Protein AF-A0A529P2M2-F1 (afdb_monomer_lite)

Radius of gyration: 16.65 Å; chains: 1; bounding box: 40×19×46 Å

Secondary structure (DSSP, 8-state):
-B--HHHHHHHHHHHHHHHHHTTPPPPTT-SHHHHHHHHHHHHHHHHHHHHHHHHTT-----BTTS-HHHHHHHHHHHHHHHHHTT-

Sequence (87 aa):
LVVDDKALVGRIVKRAEDAKAAGQPVRKDDNPAVFEERLREYYKKTAPLIGYYYAKGRLKSVDGMADIDTVTREIEAVLKSVTQAAA

Structure (mmCIF, N/CA/C/O backbone):
data_AF-A0A529P2M2-F1
#
_entry.id   AF-A0A529P2M2-F1
#
loop_
_atom_site.group_PDB
_atom_site.id
_atom_site.type_symbol
_atom_site.label_atom_id
_atom_site.label_alt_id
_atom_site.label_comp_id
_atom_site.label_asym_id
_atom_site.label_entity_id
_atom_site.label_seq_id
_atom_site.pdbx_PDB_ins_code
_atom_site.Cartn_x
_atom_site.Cartn_y
_atom_site.Cartn_z
_atom_site.occupancy
_atom_site.B_iso_or_equiv
_atom_site.auth_seq_id
_atom_site.auth_comp_id
_atom_site.auth_asym_id
_atom_site.auth_atom_id
_atom_site.pdbx_PDB_model_num
ATOM 1 N N . LEU A 1 1 ? -2.961 -3.167 4.217 1.00 92.94 1 LEU A N 1
ATOM 2 C CA . LEU A 1 1 ? -2.903 -4.320 3.297 1.00 92.94 1 LEU A CA 1
ATOM 3 C C . LEU A 1 1 ? -1.717 -5.179 3.692 1.00 92.94 1 LEU A C 1
ATOM 5 O O . LEU A 1 1 ? -0.682 -4.609 4.022 1.00 92.94 1 LEU A O 1
ATOM 9 N N . VAL A 1 2 ? -1.872 -6.497 3.680 1.00 94.81 2 VAL A N 1
ATOM 10 C CA . VAL A 1 2 ? -0.775 -7.464 3.827 1.00 94.81 2 VAL A CA 1
ATOM 11 C C . VAL A 1 2 ? -0.469 -8.017 2.438 1.00 94.81 2 VAL A C 1
ATOM 13 O O . VAL A 1 2 ? -1.393 -8.401 1.732 1.00 94.81 2 VAL A O 1
ATOM 16 N N . VAL A 1 3 ? 0.791 -7.982 2.010 1.00 95.56 3 VAL A N 1
ATOM 17 C CA . VAL A 1 3 ? 1.202 -8.368 0.650 1.00 95.56 3 VAL A CA 1
ATOM 18 C C . VAL A 1 3 ? 2.488 -9.183 0.687 1.00 95.56 3 VAL A C 1
ATOM 20 O O . VAL A 1 3 ? 3.271 -9.048 1.623 1.00 95.56 3 VAL A O 1
ATOM 23 N N . ASP A 1 4 ? 2.709 -9.999 -0.344 1.00 95.62 4 ASP A N 1
ATOM 24 C CA . ASP A 1 4 ? 3.996 -10.651 -0.578 1.00 95.62 4 ASP A CA 1
ATOM 25 C C . ASP A 1 4 ? 4.985 -9.675 -1.236 1.00 95.62 4 ASP A C 1
ATOM 27 O O . ASP A 1 4 ? 4.695 -9.063 -2.271 1.00 95.62 4 ASP A O 1
ATOM 31 N N . ASP A 1 5 ? 6.171 -9.545 -0.640 1.00 94.19 5 ASP A N 1
ATOM 32 C CA . ASP A 1 5 ? 7.198 -8.600 -1.085 1.00 94.19 5 ASP A CA 1
ATOM 33 C C . ASP A 1 5 ? 7.677 -8.896 -2.513 1.00 94.19 5 ASP A C 1
ATOM 35 O O . ASP A 1 5 ? 7.873 -7.974 -3.310 1.00 94.19 5 ASP A O 1
ATOM 39 N N . LYS A 1 6 ? 7.825 -10.177 -2.878 1.00 92.69 6 LYS A N 1
ATOM 40 C CA . LYS A 1 6 ? 8.297 -10.569 -4.216 1.00 92.69 6 LYS A CA 1
ATOM 41 C C . LYS A 1 6 ? 7.253 -10.243 -5.275 1.00 92.69 6 LYS A C 1
ATOM 43 O O . LYS A 1 6 ? 7.593 -9.717 -6.336 1.00 92.69 6 LYS A O 1
ATOM 48 N N . ALA A 1 7 ? 5.981 -10.492 -4.980 1.00 94.88 7 ALA A N 1
ATOM 49 C CA . ALA A 1 7 ? 4.879 -10.098 -5.843 1.00 94.88 7 ALA A CA 1
ATOM 50 C C . ALA A 1 7 ? 4.820 -8.574 -6.016 1.00 94.88 7 ALA A C 1
ATOM 52 O O . ALA A 1 7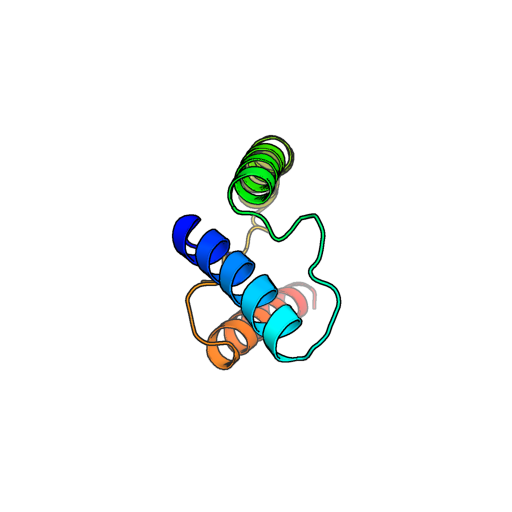 ? 4.561 -8.090 -7.119 1.00 94.88 7 ALA A O 1
ATOM 53 N N . LEU A 1 8 ? 5.102 -7.803 -4.961 1.00 94.31 8 LEU A N 1
ATOM 54 C CA . LEU A 1 8 ? 5.138 -6.345 -5.034 1.00 94.31 8 LEU A CA 1
ATOM 55 C C . LEU A 1 8 ? 6.286 -5.840 -5.921 1.00 94.31 8 LEU A C 1
ATOM 57 O O . LEU A 1 8 ? 6.047 -4.979 -6.766 1.00 94.31 8 LEU A O 1
ATOM 61 N N . VAL A 1 9 ? 7.488 -6.417 -5.807 1.00 93.75 9 VAL A N 1
ATOM 62 C CA . VAL A 1 9 ? 8.609 -6.138 -6.725 1.00 93.75 9 VAL A CA 1
ATOM 63 C C . VAL A 1 9 ? 8.203 -6.440 -8.173 1.00 93.75 9 VAL A C 1
ATOM 65 O O . VAL A 1 9 ? 8.387 -5.598 -9.051 1.00 93.75 9 VAL A O 1
ATOM 68 N N . GLY A 1 10 ? 7.573 -7.593 -8.423 1.00 94.00 10 GLY A N 1
ATOM 69 C CA . GLY A 1 10 ? 7.084 -7.967 -9.754 1.00 94.00 10 GLY A CA 1
ATOM 70 C C . GLY A 1 10 ? 6.077 -6.967 -10.337 1.00 94.00 10 GLY A C 1
ATOM 71 O O . GLY A 1 10 ? 6.164 -6.613 -11.511 1.00 94.00 10 GLY A O 1
ATOM 72 N N . ARG A 1 11 ? 5.161 -6.434 -9.515 1.00 94.56 11 ARG A N 1
ATOM 73 C CA . ARG A 1 11 ? 4.201 -5.390 -9.931 1.00 94.56 11 ARG A CA 1
ATOM 74 C C . ARG A 1 11 ? 4.899 -4.089 -10.347 1.00 94.56 11 ARG A C 1
ATOM 76 O O . ARG A 1 11 ? 4.425 -3.415 -11.258 1.00 94.56 11 ARG A O 1
ATOM 83 N N . ILE A 1 12 ? 6.009 -3.732 -9.703 1.00 95.00 12 ILE A N 1
ATOM 84 C CA . ILE A 1 12 ? 6.791 -2.531 -10.035 1.00 95.00 12 ILE A CA 1
ATOM 85 C C . ILE A 1 12 ? 7.549 -2.701 -11.351 1.00 95.00 12 ILE A C 1
ATOM 87 O O . ILE A 1 12 ? 7.541 -1.787 -12.173 1.00 95.00 12 ILE A O 1
ATOM 91 N N . VAL A 1 13 ? 8.135 -3.878 -11.588 1.00 93.94 13 VAL A N 1
ATOM 92 C CA . VAL A 1 13 ? 8.760 -4.200 -12.882 1.00 93.94 13 VAL A CA 1
ATOM 93 C C . VAL A 1 13 ? 7.729 -4.120 -14.000 1.00 93.94 13 VAL A C 1
ATOM 95 O O . VAL A 1 13 ? 7.941 -3.405 -14.977 1.00 93.94 13 VAL A O 1
ATOM 98 N N . LYS A 1 14 ? 6.568 -4.756 -13.809 1.00 95.81 14 LYS A N 1
ATOM 99 C CA . LYS A 1 14 ? 5.474 -4.696 -14.779 1.00 95.81 14 LYS A CA 1
ATOM 100 C C . LYS A 1 14 ? 5.038 -3.254 -15.063 1.00 95.81 14 LYS A C 1
ATOM 102 O O . LYS A 1 14 ? 4.826 -2.893 -16.212 1.00 95.81 14 LYS A O 1
ATOM 107 N N . ARG A 1 15 ? 4.972 -2.394 -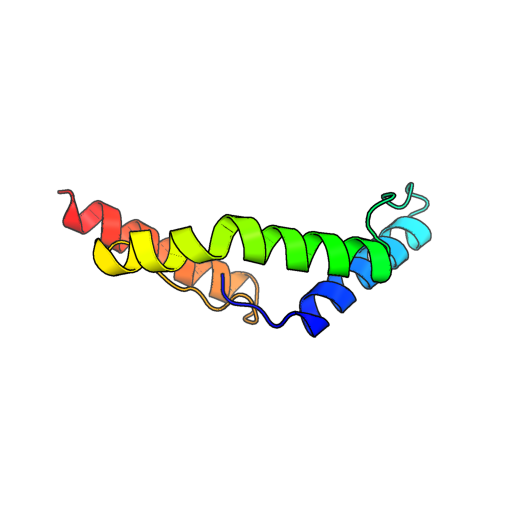14.038 1.00 96.06 15 ARG A N 1
ATOM 108 C CA . ARG A 1 15 ?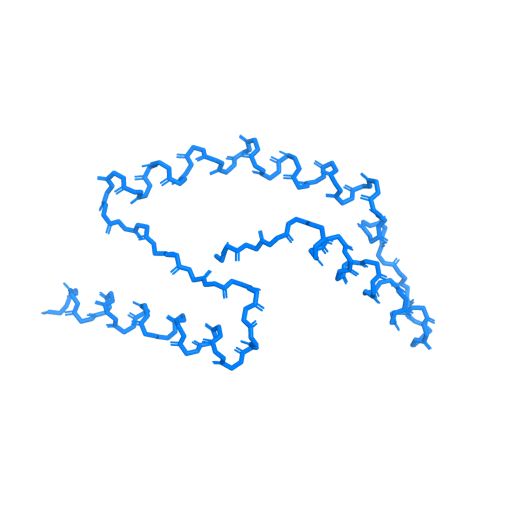 4.657 -0.966 -14.217 1.00 96.06 15 ARG A CA 1
ATOM 109 C C . ARG A 1 15 ? 5.661 -0.250 -15.128 1.00 96.06 15 ARG A C 1
ATOM 111 O O . ARG A 1 15 ? 5.239 0.558 -15.954 1.00 96.06 15 ARG A O 1
ATOM 118 N N . ALA A 1 16 ? 6.958 -0.533 -14.996 1.00 95.44 16 ALA A N 1
ATOM 119 C CA . ALA A 1 16 ? 7.974 0.016 -15.896 1.00 95.44 16 ALA A CA 1
ATOM 120 C C . ALA A 1 16 ? 7.799 -0.483 -17.337 1.00 95.44 16 ALA A C 1
ATOM 122 O O . ALA A 1 16 ? 7.908 0.303 -18.279 1.00 95.44 16 ALA A O 1
ATOM 123 N N . GLU A 1 17 ? 7.529 -1.778 -17.508 1.00 96.25 17 GLU A N 1
ATOM 124 C CA . GLU A 1 17 ? 7.312 -2.399 -18.817 1.00 96.25 17 GLU A CA 1
ATOM 125 C C . GLU A 1 17 ? 6.086 -1.811 -19.521 1.00 96.25 17 GLU A C 1
ATOM 127 O O . GLU A 1 17 ? 6.196 -1.371 -20.666 1.00 96.25 17 GLU A O 1
ATOM 132 N N . ASP A 1 18 ? 4.958 -1.717 -18.815 1.00 97.25 18 ASP A N 1
ATOM 133 C CA . ASP A 1 18 ? 3.708 -1.155 -19.329 1.00 97.25 18 ASP A CA 1
ATOM 134 C C . ASP A 1 18 ? 3.888 0.323 -19.726 1.00 97.25 18 ASP A C 1
ATOM 136 O O . ASP A 1 18 ? 3.460 0.735 -20.805 1.00 97.25 18 ASP A O 1
ATOM 140 N N . ALA A 1 19 ? 4.586 1.123 -18.907 1.00 96.56 19 ALA A N 1
ATOM 141 C CA . ALA A 1 19 ? 4.888 2.521 -19.228 1.00 96.56 19 ALA A CA 1
ATOM 142 C C . ALA A 1 19 ? 5.749 2.643 -20.494 1.00 96.56 19 ALA A C 1
ATOM 144 O O . ALA A 1 19 ? 5.444 3.440 -21.382 1.00 96.56 19 ALA A O 1
ATOM 145 N N . LYS A 1 20 ? 6.793 1.813 -20.614 1.00 95.69 20 LYS A N 1
ATOM 146 C CA . LYS A 1 20 ? 7.656 1.777 -21.799 1.00 95.69 20 LYS A CA 1
ATOM 147 C C . LYS A 1 20 ? 6.875 1.370 -23.049 1.00 95.69 20 LYS A C 1
ATOM 149 O O . LYS A 1 20 ? 7.044 1.999 -24.091 1.00 95.69 20 LYS A O 1
ATOM 154 N N . ALA A 1 21 ? 6.016 0.354 -22.949 1.00 97.06 21 ALA A N 1
ATOM 155 C CA . ALA A 1 21 ? 5.167 -0.104 -24.047 1.00 97.06 21 ALA A CA 1
ATOM 156 C C . ALA A 1 21 ? 4.165 0.973 -24.493 1.00 97.06 21 ALA A C 1
ATOM 158 O O . ALA A 1 21 ? 3.895 1.112 -25.683 1.00 97.06 21 ALA A O 1
ATOM 159 N N . ALA A 1 22 ? 3.673 1.783 -23.554 1.00 97.25 22 ALA A N 1
ATOM 160 C CA . ALA A 1 22 ? 2.798 2.921 -23.821 1.00 97.25 22 ALA A CA 1
ATOM 161 C C . ALA A 1 22 ? 3.535 4.189 -24.309 1.00 97.25 22 ALA A C 1
ATOM 163 O O . ALA A 1 22 ? 2.896 5.223 -24.501 1.00 97.25 22 ALA A O 1
ATOM 164 N N . GLY A 1 23 ? 4.866 4.157 -24.479 1.00 96.62 23 GLY A N 1
ATOM 165 C CA . GLY A 1 23 ? 5.666 5.331 -24.856 1.00 96.62 23 GLY A CA 1
ATOM 166 C C . GLY A 1 23 ? 5.750 6.409 -23.766 1.00 96.62 23 GLY A C 1
ATOM 167 O O . GLY A 1 23 ? 6.088 7.558 -24.050 1.00 96.62 23 GLY A O 1
ATOM 168 N N . GLN A 1 24 ? 5.427 6.058 -22.521 1.00 96.19 24 GLN A N 1
ATOM 169 C CA . GLN A 1 24 ? 5.455 6.947 -21.365 1.00 96.19 24 GLN A CA 1
ATOM 170 C C . GLN A 1 24 ? 6.813 6.879 -20.649 1.00 96.19 24 GLN A C 1
ATOM 172 O O . GLN A 1 24 ? 7.490 5.847 -20.675 1.00 96.19 24 GLN A O 1
ATOM 177 N N . PRO A 1 25 ? 7.237 7.961 -19.970 1.00 95.19 25 PRO A N 1
ATOM 178 C CA . PRO A 1 25 ? 8.462 7.935 -19.185 1.00 95.19 25 PRO A CA 1
ATOM 179 C C . PRO A 1 25 ? 8.341 6.949 -18.015 1.00 95.19 25 PRO A C 1
ATOM 181 O O . PRO A 1 25 ? 7.452 7.067 -17.170 1.00 95.19 25 PRO A O 1
ATOM 184 N N . VAL A 1 26 ? 9.279 6.001 -17.941 1.00 94.94 26 VAL A N 1
ATOM 185 C CA . VAL A 1 26 ? 9.413 5.083 -16.802 1.00 94.94 26 VAL A CA 1
ATOM 186 C C . VAL A 1 26 ? 9.849 5.870 -15.568 1.00 94.94 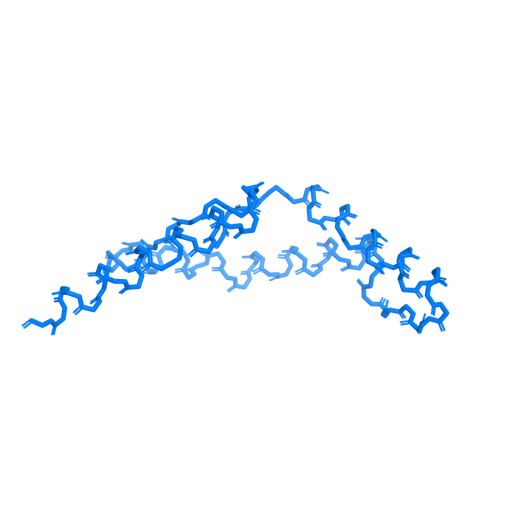26 VAL A C 1
ATOM 188 O O . VAL A 1 26 ? 10.741 6.723 -15.639 1.00 94.94 26 VAL A O 1
ATOM 191 N N . ARG A 1 27 ? 9.226 5.596 -14.418 1.00 93.56 27 ARG A N 1
ATOM 192 C CA . ARG A 1 27 ? 9.591 6.270 -13.169 1.00 93.56 27 ARG A CA 1
ATOM 193 C C . ARG A 1 27 ? 10.976 5.814 -12.717 1.00 93.56 27 ARG A C 1
ATOM 195 O O . ARG A 1 27 ? 11.326 4.645 -12.835 1.00 93.56 27 ARG A O 1
ATOM 202 N N . LYS A 1 28 ? 11.761 6.731 -12.144 1.00 90.94 28 LYS A N 1
ATOM 203 C CA . LYS A 1 28 ? 13.135 6.434 -11.690 1.00 90.94 28 LYS A CA 1
ATOM 204 C C . LYS A 1 28 ? 13.192 5.354 -10.603 1.00 90.94 28 LYS A C 1
ATOM 206 O O . LYS A 1 28 ? 14.207 4.682 -10.463 1.00 90.94 28 LYS A O 1
ATOM 211 N N . ASP A 1 29 ? 12.125 5.223 -9.824 1.00 88.56 29 ASP A N 1
ATOM 212 C CA . ASP A 1 29 ? 11.979 4.273 -8.727 1.00 88.56 29 ASP A CA 1
ATOM 213 C C . ASP A 1 29 ? 11.375 2.924 -9.149 1.00 88.56 29 ASP A C 1
ATOM 215 O O . ASP A 1 29 ? 11.282 2.032 -8.306 1.00 88.56 29 ASP A O 1
ATOM 219 N N . ASP A 1 30 ? 11.031 2.740 -10.431 1.00 91.00 30 ASP A N 1
ATOM 220 C CA . ASP A 1 30 ? 10.560 1.461 -10.984 1.00 91.00 30 ASP A CA 1
ATOM 221 C C . ASP A 1 30 ? 11.727 0.543 -11.379 1.00 91.00 30 ASP A C 1
ATOM 223 O O . ASP A 1 30 ? 11.792 -0.014 -12.472 1.00 91.00 30 ASP A O 1
ATOM 227 N N . ASN A 1 31 ? 12.681 0.403 -10.460 1.00 90.06 31 ASN A N 1
ATOM 228 C CA . ASN A 1 31 ? 13.839 -0.480 -10.557 1.00 90.06 31 ASN A CA 1
ATOM 229 C C . ASN A 1 31 ? 13.824 -1.434 -9.350 1.00 90.06 31 ASN A C 1
ATOM 231 O O . ASN A 1 31 ? 13.772 -0.931 -8.224 1.00 90.06 31 ASN A O 1
ATOM 235 N N . PRO A 1 32 ? 13.925 -2.767 -9.537 1.00 90.69 32 PRO A N 1
ATOM 236 C CA . PRO A 1 32 ? 13.940 -3.740 -8.442 1.00 90.69 32 PRO A CA 1
ATOM 237 C C . PRO A 1 32 ? 14.867 -3.371 -7.281 1.00 90.69 32 PRO A C 1
ATOM 239 O O . PRO A 1 32 ? 14.420 -3.328 -6.139 1.00 90.69 32 PRO A O 1
ATOM 242 N N . ALA A 1 33 ? 16.123 -3.011 -7.568 1.00 90.38 33 ALA A N 1
ATOM 243 C CA . ALA A 1 33 ? 17.107 -2.711 -6.527 1.00 90.38 33 ALA A CA 1
ATOM 244 C C . ALA A 1 33 ? 16.716 -1.481 -5.686 1.00 90.38 33 ALA A C 1
ATOM 246 O O . ALA A 1 33 ? 16.820 -1.495 -4.459 1.00 90.38 33 ALA A O 1
ATOM 247 N N . VAL A 1 34 ? 16.213 -0.430 -6.345 1.00 91.69 34 VAL A N 1
ATOM 248 C CA . VAL A 1 34 ? 15.730 0.790 -5.675 1.00 91.69 34 VAL A CA 1
ATOM 249 C C . VAL A 1 34 ? 14.457 0.495 -4.885 1.00 91.69 34 VAL A C 1
ATOM 251 O O . VAL A 1 34 ? 14.277 0.992 -3.773 1.00 91.69 34 VAL A O 1
ATOM 254 N N . PHE A 1 35 ? 13.559 -0.320 -5.435 1.00 92.94 35 PHE A N 1
ATOM 255 C CA . PHE A 1 35 ? 12.303 -0.654 -4.781 1.00 92.94 35 PHE A CA 1
ATOM 256 C C . PHE A 1 35 ? 12.507 -1.512 -3.527 1.00 92.94 35 PHE A C 1
ATOM 258 O O . PHE A 1 35 ? 11.879 -1.243 -2.505 1.00 92.94 35 PHE A O 1
ATOM 265 N N . GLU A 1 36 ? 13.425 -2.479 -3.555 1.00 92.19 36 GLU A N 1
ATOM 266 C CA . GLU A 1 36 ? 13.790 -3.269 -2.374 1.00 92.19 36 GLU A CA 1
ATOM 267 C C . GLU A 1 36 ? 14.330 -2.396 -1.237 1.00 92.19 36 GLU A C 1
ATOM 269 O O . GLU A 1 36 ? 13.960 -2.582 -0.078 1.00 92.19 36 GLU A O 1
ATOM 274 N N . GLU A 1 37 ? 15.182 -1.416 -1.548 1.00 93.81 37 GLU A N 1
ATOM 275 C CA . GLU A 1 37 ? 15.676 -0.466 -0.549 1.00 93.81 37 GLU A CA 1
ATOM 276 C C . GLU A 1 37 ? 14.535 0.355 0.057 1.00 93.81 37 GLU A C 1
ATOM 278 O O . GLU A 1 37 ? 14.439 0.485 1.280 1.00 93.81 37 GLU A O 1
ATOM 283 N N . ARG A 1 38 ? 13.614 0.839 -0.781 1.00 94.69 38 ARG A N 1
ATOM 284 C CA . ARG A 1 38 ? 12.425 1.565 -0.318 1.0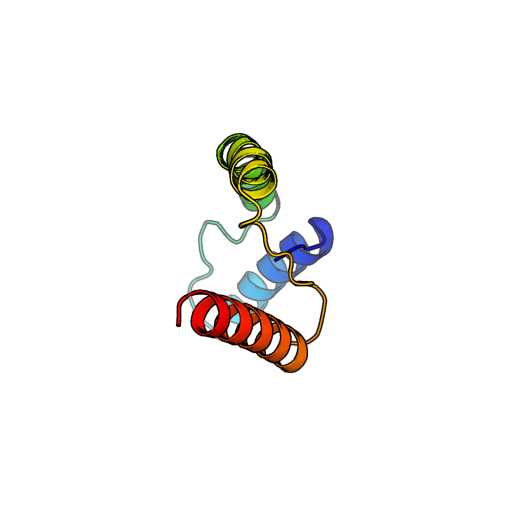0 94.69 38 ARG A CA 1
ATOM 285 C C . ARG A 1 38 ? 11.518 0.703 0.551 1.00 94.69 38 ARG A C 1
ATOM 287 O O . ARG A 1 38 ? 10.970 1.215 1.524 1.00 94.69 38 ARG A O 1
ATOM 294 N N . LEU A 1 39 ? 11.364 -0.577 0.225 1.00 93.94 39 LEU A N 1
ATOM 295 C CA . LEU A 1 39 ? 10.551 -1.510 0.998 1.00 93.94 39 LEU A CA 1
ATOM 296 C C . LEU A 1 39 ? 11.181 -1.797 2.368 1.00 93.94 39 LEU A C 1
ATOM 298 O O . LEU A 1 39 ? 10.490 -1.741 3.385 1.00 93.94 39 LEU A O 1
ATOM 302 N N . ARG A 1 40 ? 12.507 -1.985 2.426 1.00 94.50 40 ARG A N 1
ATOM 303 C CA . ARG A 1 40 ? 13.244 -2.084 3.699 1.00 94.50 40 ARG A CA 1
ATOM 304 C C . ARG A 1 40 ? 13.065 -0.832 4.556 1.00 94.50 40 ARG A C 1
ATOM 306 O O . ARG A 1 40 ? 12.786 -0.936 5.750 1.00 94.50 40 ARG A O 1
ATOM 313 N N . GLU A 1 41 ? 13.193 0.347 3.954 1.00 96.62 41 GLU A N 1
ATOM 314 C CA . GLU A 1 41 ? 13.042 1.619 4.663 1.00 96.62 41 GLU A CA 1
ATOM 315 C C . GLU A 1 41 ? 11.598 1.851 5.137 1.00 96.62 41 GLU A C 1
ATOM 317 O O . GLU A 1 41 ? 11.384 2.352 6.243 1.00 96.62 41 GLU A O 1
ATOM 322 N N . TYR A 1 42 ? 10.604 1.432 4.346 1.00 95.44 42 TYR A N 1
ATOM 323 C CA . TYR A 1 42 ? 9.203 1.407 4.758 1.00 95.44 42 TYR A CA 1
ATOM 324 C C . TYR A 1 42 ? 9.030 0.564 6.021 1.00 95.44 42 TYR A C 1
ATOM 326 O O . TYR A 1 42 ? 8.550 1.095 7.020 1.00 95.44 42 TYR A O 1
ATOM 334 N N . TYR A 1 43 ? 9.486 -0.693 6.029 1.00 95.00 43 TYR A N 1
ATOM 335 C CA . TYR A 1 43 ? 9.363 -1.563 7.203 1.00 95.00 43 TYR A CA 1
ATOM 336 C C . TYR A 1 43 ? 10.063 -0.988 8.429 1.00 95.00 43 TYR A C 1
ATOM 338 O O . TYR A 1 43 ? 9.474 -0.941 9.508 1.00 95.00 43 TYR A O 1
ATOM 346 N N . LYS A 1 44 ? 11.285 -0.473 8.269 1.00 95.75 44 LYS A N 1
ATOM 347 C CA . LYS A 1 44 ? 12.032 0.163 9.360 1.00 95.75 44 LYS A CA 1
ATOM 348 C C . LYS A 1 44 ? 11.248 1.310 10.005 1.00 95.75 44 LYS A C 1
ATOM 350 O O . LYS A 1 44 ? 11.253 1.447 11.226 1.00 95.75 44 LYS A O 1
ATOM 355 N N . LYS A 1 45 ? 10.574 2.130 9.195 1.00 95.50 45 LYS A N 1
ATOM 356 C CA . LYS A 1 45 ? 9.828 3.307 9.661 1.00 95.50 45 LYS A CA 1
ATOM 357 C C . LYS A 1 45 ? 8.419 2.991 10.154 1.00 95.50 45 LYS A C 1
ATOM 359 O O . LYS A 1 45 ? 7.923 3.701 11.026 1.00 95.50 45 LYS A O 1
ATOM 364 N N . THR A 1 46 ? 7.758 1.970 9.610 1.00 95.62 46 THR A N 1
ATOM 365 C CA . THR A 1 46 ? 6.334 1.710 9.875 1.00 95.62 46 THR A CA 1
ATOM 366 C C . THR A 1 46 ? 6.073 0.503 10.767 1.00 95.62 46 THR A C 1
ATOM 368 O O . THR A 1 46 ? 5.003 0.452 11.372 1.00 95.62 46 THR A O 1
ATOM 371 N N . ALA A 1 47 ? 7.025 -0.422 10.947 1.00 93.38 47 ALA A N 1
ATOM 372 C CA . ALA A 1 47 ? 6.842 -1.591 11.814 1.00 93.38 47 ALA A CA 1
ATOM 373 C C . ALA A 1 47 ? 6.388 -1.237 13.248 1.00 93.38 47 ALA A C 1
ATOM 375 O O . ALA A 1 47 ? 5.460 -1.887 13.738 1.00 93.38 47 ALA A O 1
ATOM 376 N N . PRO A 1 48 ? 6.910 -0.180 13.914 1.00 95.06 48 PRO A N 1
ATOM 377 C CA . PRO A 1 48 ? 6.416 0.212 15.239 1.00 95.06 48 PRO A CA 1
ATOM 378 C C . PRO A 1 48 ? 4.932 0.620 15.257 1.00 95.06 48 PRO A C 1
ATOM 380 O O . PRO A 1 48 ? 4.253 0.453 16.272 1.00 95.06 48 PRO A O 1
ATOM 383 N N . LEU A 1 49 ? 4.399 1.124 14.135 1.00 96.38 49 LEU A N 1
ATOM 384 C CA . LEU A 1 49 ? 2.997 1.541 14.030 1.00 96.38 49 LEU A CA 1
ATOM 385 C C . LEU A 1 49 ? 2.038 0.348 14.081 1.00 96.38 49 LEU A C 1
ATOM 387 O O . LEU A 1 49 ? 0.931 0.489 14.602 1.00 96.38 49 LEU A O 1
ATOM 391 N N . ILE A 1 50 ? 2.456 -0.824 13.590 1.00 94.69 50 ILE A N 1
ATOM 392 C CA . ILE A 1 50 ? 1.654 -2.055 13.658 1.00 94.69 50 ILE A CA 1
ATOM 393 C C . ILE A 1 50 ? 1.369 -2.394 15.123 1.00 94.69 50 ILE A C 1
ATOM 395 O O . ILE A 1 50 ? 0.208 -2.527 15.510 1.00 94.69 50 ILE A O 1
ATOM 399 N N . GLY A 1 51 ? 2.418 -2.453 15.952 1.00 93.88 51 GLY A N 1
ATOM 400 C CA . GLY A 1 51 ? 2.287 -2.717 17.387 1.00 93.88 51 GLY A CA 1
ATOM 401 C C . GLY A 1 51 ? 1.447 -1.656 18.102 1.00 93.88 51 GLY A C 1
ATOM 402 O O . GLY A 1 51 ? 0.565 -1.993 18.892 1.00 93.88 51 GLY A O 1
ATOM 403 N N . TYR A 1 52 ? 1.651 -0.379 17.767 1.00 97.56 52 TYR A N 1
ATOM 404 C CA . TYR A 1 52 ? 0.878 0.731 18.327 1.00 97.56 52 TYR A CA 1
ATOM 405 C C . TYR A 1 52 ? -0.632 0.602 18.065 1.00 97.56 52 TYR A C 1
ATOM 407 O O . TYR A 1 52 ? -1.436 0.726 18.991 1.00 97.56 52 TYR A O 1
ATOM 415 N N . TYR A 1 53 ? -1.042 0.347 16.818 1.00 96.88 53 TYR A N 1
ATOM 416 C CA . TYR A 1 53 ? -2.463 0.217 16.482 1.00 96.88 53 TYR A CA 1
ATOM 417 C C . TYR A 1 53 ? -3.065 -1.106 16.961 1.00 96.88 53 TYR A C 1
ATOM 419 O O . TYR A 1 53 ? -4.251 -1.129 17.304 1.00 96.88 53 TYR A O 1
ATOM 427 N N . TYR A 1 54 ? -2.267 -2.175 17.038 1.00 95.69 54 TYR A N 1
ATOM 428 C CA . TYR A 1 54 ? -2.679 -3.449 17.627 1.00 95.69 54 TYR A CA 1
ATOM 429 C C . TYR A 1 54 ? -3.030 -3.282 19.108 1.00 95.69 54 TYR A C 1
ATOM 431 O O . TYR A 1 54 ? -4.145 -3.605 19.509 1.00 95.69 54 TYR A O 1
ATOM 439 N N . ALA A 1 55 ? -2.136 -2.676 19.898 1.00 97.19 55 ALA A N 1
ATOM 440 C CA . ALA A 1 55 ? -2.350 -2.440 21.328 1.00 97.19 55 ALA A CA 1
ATOM 441 C C . ALA A 1 55 ? -3.586 -1.571 21.620 1.00 97.19 55 ALA A C 1
ATOM 443 O O . ALA A 1 55 ? -4.188 -1.674 22.684 1.00 97.19 55 ALA A O 1
ATOM 444 N N . LYS A 1 56 ? -3.992 -0.725 20.666 1.00 96.31 56 LYS A N 1
ATOM 445 C CA . LYS A 1 56 ? -5.196 0.112 20.760 1.00 96.31 56 LYS A CA 1
ATOM 446 C C . LYS A 1 56 ? -6.474 -0.560 20.245 1.00 96.31 56 LYS A C 1
ATOM 448 O O . LYS A 1 56 ? -7.509 0.099 20.212 1.00 96.31 56 LYS A O 1
ATOM 453 N N . GLY A 1 57 ? -6.414 -1.809 19.776 1.00 94.50 57 GLY A N 1
ATOM 454 C CA . GLY A 1 57 ? -7.552 -2.506 19.163 1.00 94.50 57 GLY A CA 1
ATOM 455 C C . GLY A 1 57 ? -8.028 -1.888 17.840 1.00 94.50 57 GLY A C 1
ATOM 456 O O . GLY A 1 57 ? -9.141 -2.156 17.391 1.00 94.50 57 GLY A O 1
ATOM 457 N N . ARG A 1 58 ? -7.205 -1.034 17.215 1.00 95.00 58 ARG A N 1
ATOM 458 C CA . ARG A 1 58 ? -7.546 -0.273 15.998 1.00 95.00 58 ARG A CA 1
ATOM 459 C C . ARG A 1 58 ? -6.908 -0.834 14.731 1.00 95.00 58 ARG A C 1
ATOM 461 O O . ARG A 1 58 ? -7.250 -0.386 13.641 1.00 95.00 58 ARG A O 1
ATOM 468 N N . LEU A 1 59 ? -5.989 -1.790 14.851 1.00 95.88 59 LEU A N 1
ATOM 469 C CA . LEU A 1 59 ? -5.387 -2.442 13.693 1.00 95.88 59 LEU A CA 1
ATOM 470 C C . LEU A 1 59 ? -6.425 -3.311 12.974 1.00 95.88 59 LEU A C 1
ATOM 472 O O . LEU A 1 59 ? -7.063 -4.167 13.587 1.00 95.88 59 LEU A O 1
ATOM 476 N N . LYS A 1 60 ? -6.568 -3.094 11.666 1.00 96.06 60 LYS A N 1
ATOM 477 C CA . LYS A 1 60 ? -7.392 -3.901 10.763 1.00 96.06 60 LYS A CA 1
ATOM 478 C C . LYS A 1 60 ? -6.519 -4.342 9.593 1.00 96.06 60 LYS A C 1
ATOM 480 O O . LYS A 1 60 ? -5.913 -3.503 8.925 1.00 96.06 60 LYS A O 1
ATOM 485 N N . SER A 1 61 ? -6.434 -5.649 9.383 1.00 95.56 61 SER A N 1
ATOM 486 C CA . SER A 1 61 ? -5.678 -6.250 8.285 1.00 95.56 61 SER A CA 1
ATOM 487 C C . SER A 1 61 ? -6.626 -6.603 7.147 1.00 95.56 61 SER A C 1
ATOM 489 O O . SER A 1 61 ? -7.747 -7.032 7.391 1.00 95.56 61 SER A O 1
ATOM 491 N N . VAL A 1 62 ? -6.158 -6.400 5.921 1.00 97.50 62 VAL A N 1
ATOM 492 C CA . VAL A 1 62 ? -6.869 -6.676 4.665 1.00 97.50 62 VAL A CA 1
ATOM 493 C C . VAL A 1 62 ? -5.862 -7.379 3.767 1.00 97.50 62 VAL A C 1
ATOM 495 O O . VAL A 1 62 ? -4.708 -6.923 3.700 1.00 97.50 62 VAL A O 1
ATOM 498 N N . ASP A 1 63 ? -6.264 -8.470 3.124 1.00 97.31 63 ASP A N 1
ATOM 499 C CA . ASP A 1 63 ? -5.388 -9.230 2.234 1.00 97.31 63 ASP A CA 1
ATOM 500 C C . ASP A 1 63 ? -5.173 -8.449 0.932 1.00 97.31 63 ASP A C 1
ATOM 502 O O . ASP A 1 63 ? -6.078 -8.297 0.127 1.00 97.31 63 ASP A O 1
ATOM 506 N N . GLY A 1 64 ? -3.965 -7.929 0.713 1.00 96.94 64 GLY A N 1
ATOM 507 C CA . GLY A 1 64 ? -3.617 -7.182 -0.500 1.00 96.94 64 GLY A CA 1
ATOM 508 C C . GLY A 1 64 ? -3.194 -8.062 -1.682 1.00 96.94 64 GLY A C 1
ATOM 509 O O . GLY A 1 64 ? -2.748 -7.530 -2.710 1.00 96.94 64 GLY A O 1
ATOM 510 N N . MET A 1 65 ? -3.256 -9.386 -1.527 1.00 97.44 65 MET A N 1
ATOM 511 C CA . MET A 1 65 ? -2.994 -10.360 -2.587 1.00 97.44 65 MET A CA 1
ATOM 512 C C . MET A 1 65 ? -4.264 -10.820 -3.304 1.00 97.44 65 MET A C 1
ATOM 514 O O . MET A 1 65 ? -4.149 -11.341 -4.413 1.00 97.44 65 MET A O 1
ATOM 518 N N . ALA A 1 66 ? -5.441 -10.578 -2.724 1.00 97.25 66 ALA A N 1
ATOM 519 C CA . ALA A 1 66 ? -6.726 -10.808 -3.371 1.00 97.25 66 ALA A CA 1
ATOM 520 C C . ALA A 1 66 ? -6.945 -9.891 -4.595 1.00 97.25 66 ALA A C 1
ATOM 522 O O . ALA A 1 66 ? -6.214 -8.920 -4.823 1.00 97.25 66 ALA A O 1
ATOM 523 N N . ASP A 1 67 ? -7.965 -10.199 -5.400 1.00 97.19 67 ASP A N 1
ATOM 524 C CA . ASP A 1 67 ? -8.388 -9.337 -6.504 1.00 97.19 67 ASP A CA 1
ATOM 525 C C . ASP A 1 67 ? -8.935 -7.986 -6.004 1.00 97.19 67 ASP A C 1
ATOM 527 O O . ASP A 1 67 ? -9.353 -7.843 -4.854 1.00 97.19 67 ASP A O 1
ATOM 531 N N . ILE A 1 68 ? -8.938 -6.979 -6.884 1.00 96.94 68 ILE A N 1
ATOM 532 C CA . ILE A 1 68 ? -9.299 -5.595 -6.536 1.00 96.94 68 ILE A CA 1
ATOM 533 C C . ILE A 1 68 ? -10.708 -5.502 -5.943 1.00 96.94 68 ILE A C 1
ATOM 535 O O . ILE A 1 68 ? -10.906 -4.749 -4.985 1.00 96.94 68 ILE A O 1
ATOM 539 N N . ASP A 1 69 ? -11.674 -6.257 -6.466 1.00 98.25 69 ASP A N 1
ATOM 540 C CA . ASP A 1 69 ? -13.054 -6.190 -5.987 1.00 98.25 69 ASP A CA 1
ATOM 541 C C . ASP A 1 69 ? -13.158 -6.783 -4.580 1.00 98.25 69 ASP A C 1
ATOM 543 O O . ASP A 1 69 ? -13.845 -6.233 -3.717 1.00 98.25 69 ASP A O 1
ATOM 547 N N . THR A 1 70 ? -12.436 -7.871 -4.310 1.00 98.19 70 THR A N 1
ATOM 548 C CA . THR A 1 70 ? -12.326 -8.457 -2.970 1.00 98.19 70 THR A CA 1
ATOM 549 C C . THR A 1 70 ? -11.666 -7.499 -1.985 1.00 98.19 70 THR A C 1
ATOM 551 O O . THR A 1 70 ? -12.258 -7.212 -0.944 1.00 98.19 70 THR A O 1
ATOM 554 N N . VAL A 1 71 ? -10.513 -6.919 -2.334 1.00 98.25 71 VAL A N 1
ATOM 555 C CA . VAL A 1 71 ? -9.819 -5.928 -1.490 1.00 98.25 71 VAL A CA 1
ATOM 556 C C . VAL A 1 71 ? -10.729 -4.737 -1.183 1.00 98.25 71 VAL A C 1
ATOM 558 O O . VAL A 1 71 ? -10.808 -4.286 -0.040 1.00 98.25 71 VAL A O 1
ATOM 561 N N . THR A 1 72 ? -11.447 -4.239 -2.191 1.00 98.25 72 THR A N 1
ATOM 562 C CA . THR A 1 72 ? -12.397 -3.128 -2.046 1.00 98.25 72 THR A CA 1
ATOM 563 C C . THR A 1 72 ? -13.495 -3.470 -1.044 1.00 98.25 72 THR A C 1
ATOM 565 O O . THR A 1 72 ? -13.717 -2.714 -0.096 1.00 98.25 72 THR A O 1
ATOM 568 N N . ARG A 1 73 ? -14.134 -4.638 -1.190 1.00 98.38 73 ARG A N 1
ATOM 569 C CA . ARG A 1 73 ? -15.186 -5.094 -0.267 1.00 98.38 73 ARG A CA 1
ATOM 570 C C . ARG A 1 73 ? -14.678 -5.252 1.165 1.00 98.38 73 ARG A C 1
ATOM 572 O O . ARG A 1 73 ? -15.380 -4.864 2.097 1.00 98.38 73 ARG A O 1
ATOM 579 N N . GLU A 1 74 ? -13.475 -5.791 1.356 1.00 98.12 74 GLU A N 1
ATOM 580 C CA . GLU A 1 74 ? -12.867 -5.927 2.685 1.00 98.12 74 GLU A CA 1
ATOM 581 C C . GLU A 1 74 ? -12.634 -4.563 3.347 1.00 98.12 74 GLU A C 1
ATOM 583 O O . GLU A 1 74 ? -12.979 -4.371 4.516 1.00 98.12 74 GLU A O 1
ATOM 588 N N . ILE A 1 75 ? -12.110 -3.588 2.597 1.00 97.81 75 ILE A N 1
ATOM 589 C CA . ILE A 1 75 ? -11.909 -2.220 3.094 1.00 97.81 75 ILE A CA 1
ATOM 590 C C . ILE A 1 75 ? -13.250 -1.582 3.464 1.00 97.81 75 ILE A C 1
ATOM 592 O O . ILE A 1 75 ? -13.378 -1.019 4.552 1.00 97.81 75 ILE A O 1
ATOM 596 N N . GLU A 1 76 ? -14.267 -1.686 2.609 1.00 97.88 76 GLU A N 1
ATOM 597 C CA . GLU A 1 76 ? -15.601 -1.150 2.899 1.00 97.88 76 GLU A CA 1
ATOM 598 C C . GLU A 1 76 ? -16.222 -1.773 4.151 1.00 97.88 76 GLU A C 1
ATOM 600 O O . GLU A 1 76 ? -16.821 -1.062 4.960 1.00 97.88 76 GLU A O 1
ATOM 605 N N . ALA A 1 77 ? -16.076 -3.087 4.335 1.00 96.88 77 ALA A N 1
ATOM 606 C CA . ALA A 1 77 ? -16.556 -3.782 5.524 1.00 96.88 77 ALA A CA 1
ATOM 607 C C . ALA A 1 77 ? -15.863 -3.261 6.793 1.00 96.88 77 ALA A C 1
ATOM 609 O O . ALA A 1 77 ? -16.530 -2.979 7.793 1.00 96.88 77 ALA A O 1
ATOM 610 N N . VAL A 1 78 ? -14.543 -3.052 6.738 1.00 96.19 78 VAL A N 1
ATOM 611 C CA . VAL A 1 78 ? -13.784 -2.438 7.835 1.00 96.19 78 VAL A CA 1
ATOM 612 C C . VAL A 1 78 ? -14.306 -1.033 8.137 1.00 96.19 78 VAL A C 1
ATOM 614 O O . VAL A 1 78 ? -14.593 -0.740 9.298 1.00 96.19 78 VAL A O 1
ATOM 617 N N . LEU A 1 79 ? -14.485 -0.183 7.124 1.00 95.94 79 LEU A N 1
ATOM 618 C CA . LEU A 1 79 ? -14.973 1.187 7.307 1.00 95.94 79 LEU A CA 1
ATOM 619 C C . LEU A 1 79 ? -16.374 1.213 7.931 1.00 95.94 79 LEU A C 1
ATOM 621 O O . LEU A 1 79 ? -16.578 1.903 8.929 1.00 95.94 79 LEU A O 1
ATOM 625 N N . LYS A 1 80 ? -17.308 0.396 7.423 1.00 96.00 80 LYS A N 1
ATOM 626 C CA . LYS A 1 80 ? -18.665 0.259 7.984 1.00 96.00 80 LYS A CA 1
ATOM 627 C C . LYS A 1 80 ? -18.630 -0.150 9.458 1.00 96.00 80 LYS A C 1
ATOM 629 O O . LYS A 1 80 ? -19.348 0.439 10.262 1.00 96.00 80 LYS A O 1
ATOM 634 N N . SER A 1 81 ? -17.767 -1.102 9.824 1.00 92.12 81 SER A N 1
ATOM 635 C CA . SER A 1 81 ? -17.637 -1.560 11.216 1.00 92.12 81 SER A CA 1
ATOM 636 C C . SER A 1 81 ? -17.164 -0.456 12.168 1.00 92.12 81 SER A C 1
ATOM 638 O O . SER A 1 81 ? -17.627 -0.375 13.303 1.00 92.12 81 SER A O 1
ATOM 640 N N . VAL A 1 82 ? -16.273 0.427 11.704 1.00 89.88 82 VAL A N 1
ATOM 641 C CA . VAL A 1 82 ? -15.742 1.532 12.513 1.00 89.88 82 VAL A CA 1
ATOM 642 C C . VAL A 1 82 ? -16.774 2.649 12.661 1.00 89.88 82 VAL A C 1
ATOM 644 O O . VAL A 1 82 ? -16.884 3.223 13.740 1.00 89.88 82 VAL A O 1
ATOM 647 N N . THR A 1 83 ? -17.559 2.937 11.619 1.00 84.75 83 THR A N 1
ATOM 648 C CA . THR A 1 83 ? -18.640 3.932 11.693 1.00 84.75 83 THR A CA 1
ATOM 649 C C . THR A 1 83 ? -19.776 3.474 12.609 1.00 84.75 83 THR A C 1
ATOM 651 O O . THR A 1 83 ? -20.282 4.280 13.379 1.00 84.75 83 THR A O 1
ATOM 654 N N . GLN A 1 84 ? -20.146 2.188 12.579 1.00 75.69 84 GLN A N 1
ATOM 655 C CA . GLN A 1 84 ? -21.193 1.639 13.452 1.00 75.69 84 GLN A CA 1
ATOM 656 C C . GLN A 1 84 ? -20.785 1.593 14.926 1.00 75.69 84 GLN A C 1
ATOM 658 O O . GLN A 1 84 ? -21.622 1.807 15.786 1.00 75.69 84 GLN A O 1
ATOM 663 N N . ALA A 1 85 ? -19.509 1.342 15.228 1.00 69.75 85 ALA A N 1
ATOM 664 C CA . ALA A 1 85 ? -19.014 1.350 16.605 1.00 69.75 85 ALA A CA 1
ATOM 665 C C . ALA A 1 85 ? -18.888 2.764 17.212 1.00 69.75 85 ALA A C 1
ATOM 667 O O . ALA A 1 85 ? -18.670 2.889 18.415 1.00 69.75 85 ALA A O 1
ATOM 668 N N . ALA A 1 86 ? -18.950 3.813 16.386 1.00 64.44 86 ALA A N 1
ATOM 669 C CA . ALA A 1 86 ? -18.854 5.211 16.807 1.00 64.44 86 ALA A CA 1
ATOM 670 C C . ALA A 1 86 ? -20.222 5.913 16.933 1.00 64.44 86 ALA A C 1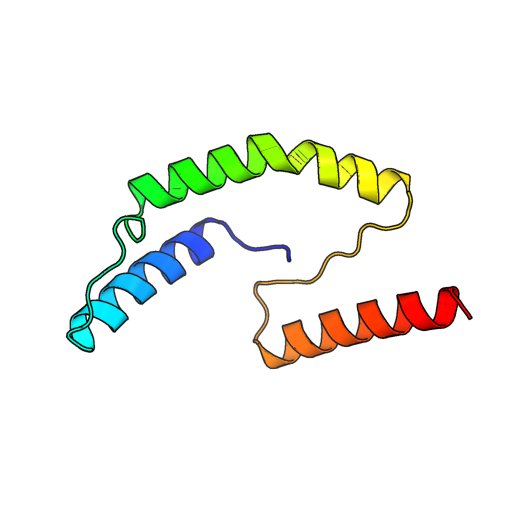
ATOM 672 O O . ALA A 1 86 ? -20.252 7.072 17.350 1.00 64.44 86 ALA A O 1
ATOM 673 N N . ALA A 1 87 ? -21.310 5.236 16.547 1.00 52.72 87 ALA A N 1
ATOM 674 C CA . ALA A 1 87 ? -22.697 5.685 16.674 1.00 52.72 87 ALA A CA 1
ATOM 675 C C . ALA A 1 87 ? -23.348 5.064 17.917 1.00 52.72 87 ALA A C 1
ATOM 677 O O . ALA A 1 87 ? -24.171 5.766 18.543 1.00 52.72 87 ALA A O 1
#

Foldseek 3Di:
DDDDPVVVLVVLLVQQVVCVVVVHDRDPCSDSVSVVVVVVVCCVVCVVVQVVCVVVVNDDDAYPVDDPVRSVVSVVVSVVVVVVVVD

pLDDT: mean 93.72, std 6.85, range [52.72, 98.38]